Protein AF-A0A381V8V7-F1 (afdb_monomer_lite)

InterPro domains:
  IPR029058 Alpha/Beta hydrolase fold [G3DSA:3.40.50.1820] (1-54)
  IPR029058 Alpha/Beta hydrolase fold [SSF53474] (1-44)

Radius of gyration: 15.58 Å; chains: 1; bounding box: 32×24×41 Å

Sequence (72 aa):
VHMAGTLRMAEALIRANKRFDFFLFPGQRHGYGNMGDYWHWLRAEYFVKHLIGDTYWDPNIAQLNVEKEKKE

Foldseek 3Di:
DDPVVVVVVVVVCVVVVHDDDDDDQPPDDPDNPPCNVVVVLVVVVVCCCPVVVDPDDDPDPVVVVDPDPPDD

pLDDT: mean 93.71, std 7.27, range [61.94, 98.81]

Organism: NCBI:txid408172

Secondary structure (DSSP, 8-state):
--THHHHHHHHHHHHTT--------TT--SS-GGGHHHHHHHHHHHHIIIII------SS-GGGG-SS----

Structure (mmCIF, N/CA/C/O backbone):
data_AF-A0A381V8V7-F1
#
_entry.id   AF-A0A381V8V7-F1
#
loop_
_atom_site.group_PDB
_atom_site.id
_atom_site.type_symbol
_atom_site.label_atom_id
_atom_site.label_alt_id
_atom_site.label_comp_id
_atom_site.label_asym_id
_atom_site.label_entity_id
_atom_site.label_seq_id
_atom_site.pdbx_PDB_ins_code
_atom_site.Cartn_x
_atom_site.Cartn_y
_atom_site.Cartn_z
_atom_site.occupancy
_atom_site.B_iso_or_equiv
_atom_site.auth_seq_id
_atom_site.auth_comp_id
_atom_site.auth_asym_id
_atom_site.auth_atom_id
_atom_site.pdbx_PDB_model_num
ATOM 1 N N . VAL A 1 1 ? 14.805 -13.280 -7.369 1.00 89.06 1 VAL A N 1
ATOM 2 C CA . VAL A 1 1 ? 13.330 -13.190 -7.528 1.00 89.06 1 VAL A CA 1
ATOM 3 C C . VAL A 1 1 ? 13.001 -12.010 -8.438 1.00 89.06 1 VAL A C 1
ATOM 5 O O . VAL A 1 1 ? 13.719 -11.022 -8.361 1.00 89.06 1 VAL A O 1
ATOM 8 N N . HIS A 1 2 ? 11.985 -12.105 -9.307 1.00 94.62 2 HIS A N 1
ATOM 9 C CA . HIS A 1 2 ? 11.602 -11.045 -10.257 1.00 94.62 2 HIS A CA 1
ATOM 10 C C . HIS A 1 2 ? 10.220 -10.456 -9.915 1.00 94.62 2 HIS A C 1
ATOM 12 O O . HIS A 1 2 ? 9.286 -11.210 -9.647 1.00 94.62 2 HIS A O 1
ATOM 18 N N . MET A 1 3 ? 10.066 -9.126 -9.980 1.00 94.81 3 MET A N 1
ATOM 19 C CA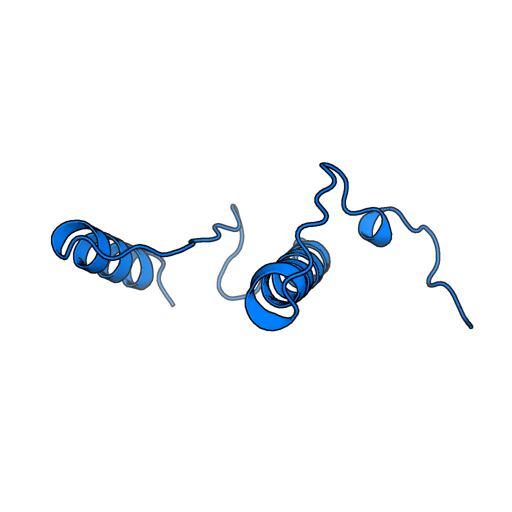 . MET A 1 3 ? 8.838 -8.404 -9.590 1.00 94.81 3 MET A CA 1
ATOM 20 C C . MET A 1 3 ? 7.584 -8.843 -10.361 1.00 94.81 3 MET A C 1
ATOM 22 O O . MET A 1 3 ? 6.487 -8.855 -9.807 1.00 94.81 3 MET A O 1
ATOM 26 N N . ALA A 1 4 ? 7.740 -9.260 -11.622 1.00 96.62 4 ALA A N 1
ATOM 27 C CA . ALA A 1 4 ? 6.619 -9.725 -12.443 1.00 96.62 4 ALA A CA 1
ATOM 28 C C . ALA A 1 4 ? 5.817 -10.874 -11.802 1.00 96.62 4 ALA A C 1
ATOM 30 O O . ALA A 1 4 ? 4.637 -11.017 -12.107 1.00 96.62 4 ALA A O 1
ATOM 31 N N . GLY A 1 5 ? 6.423 -11.674 -10.912 1.00 96.62 5 GLY A N 1
ATOM 32 C CA . GLY A 1 5 ? 5.698 -12.713 -10.176 1.00 96.62 5 GLY A CA 1
ATOM 33 C C . GLY A 1 5 ? 4.555 -12.136 -9.336 1.00 96.62 5 GLY A C 1
ATOM 34 O O . GLY A 1 5 ? 3.412 -12.567 -9.473 1.00 96.62 5 GLY A O 1
ATOM 35 N N . THR A 1 6 ? 4.839 -11.105 -8.536 1.00 97.19 6 THR A N 1
ATOM 36 C CA . THR A 1 6 ? 3.831 -10.458 -7.684 1.00 97.19 6 THR A CA 1
ATOM 37 C C . THR A 1 6 ? 2.790 -9.698 -8.504 1.00 97.19 6 THR A C 1
ATOM 39 O O . THR A 1 6 ? 1.609 -9.734 -8.170 1.00 97.19 6 THR A O 1
ATOM 42 N N . LEU A 1 7 ? 3.188 -9.065 -9.613 1.00 97.94 7 LEU A N 1
ATOM 43 C CA . LEU A 1 7 ? 2.252 -8.329 -10.475 1.00 97.94 7 LEU A CA 1
ATOM 44 C C . LEU A 1 7 ? 1.232 -9.247 -11.164 1.00 97.94 7 LEU A C 1
ATOM 46 O O . LEU A 1 7 ? 0.066 -8.882 -11.266 1.00 97.94 7 LEU A O 1
ATOM 50 N N . ARG A 1 8 ? 1.629 -10.463 -11.566 1.00 98.38 8 ARG A N 1
ATOM 51 C CA . ARG A 1 8 ? 0.687 -11.465 -12.102 1.00 98.38 8 ARG A CA 1
ATOM 52 C C . ARG A 1 8 ? -0.336 -11.913 -11.058 1.00 98.38 8 ARG A C 1
ATOM 54 O O . ARG A 1 8 ? -1.507 -12.087 -11.380 1.00 98.38 8 ARG A O 1
ATOM 61 N N . MET A 1 9 ? 0.090 -12.080 -9.804 1.00 98.25 9 MET A N 1
ATOM 62 C CA . MET A 1 9 ? -0.825 -12.379 -8.700 1.00 98.25 9 MET A CA 1
ATOM 63 C C . MET A 1 9 ? -1.796 -11.215 -8.457 1.00 98.25 9 MET A C 1
ATOM 65 O O . MET A 1 9 ? -2.995 -11.448 -8.332 1.00 98.25 9 MET A O 1
ATOM 69 N N . ALA A 1 10 ? -1.301 -9.973 -8.436 1.00 98.50 10 ALA A N 1
ATOM 70 C CA . ALA A 1 10 ? -2.141 -8.787 -8.276 1.00 98.50 10 ALA A CA 1
ATOM 71 C C . ALA A 1 10 ? -3.191 -8.678 -9.398 1.00 98.50 10 ALA A C 1
ATOM 73 O O . ALA A 1 10 ? -4.369 -8.484 -9.110 1.00 98.50 10 ALA A O 1
ATOM 74 N N . GLU A 1 11 ? -2.803 -8.895 -10.660 1.00 98.75 11 GLU A N 1
ATOM 75 C CA . GLU A 1 11 ? -3.745 -8.937 -11.787 1.00 98.75 11 GLU A CA 1
ATOM 76 C C . GLU A 1 11 ? -4.833 -10.004 -11.585 1.00 98.75 11 GLU A C 1
ATOM 78 O O . GLU A 1 11 ? -6.020 -9.730 -11.779 1.00 98.75 11 GLU A O 1
ATOM 83 N N . ALA A 1 12 ? -4.449 -11.213 -11.162 1.00 98.81 12 ALA A N 1
ATOM 84 C CA . ALA A 1 12 ? -5.395 -12.295 -10.909 1.00 98.81 12 ALA A CA 1
ATOM 85 C C . ALA A 1 12 ? -6.393 -11.947 -9.788 1.00 98.81 12 ALA A C 1
ATOM 87 O O . ALA A 1 12 ? -7.588 -12.213 -9.931 1.00 98.81 12 ALA A O 1
ATOM 88 N N . LEU A 1 13 ? -5.932 -11.306 -8.706 1.00 98.81 13 LEU A N 1
ATOM 89 C CA . LEU A 1 13 ? -6.797 -10.837 -7.616 1.00 98.81 13 LEU A CA 1
ATOM 90 C C . LEU A 1 13 ? -7.790 -9.769 -8.097 1.00 98.81 13 LEU A C 1
ATOM 92 O O . LEU A 1 13 ? -8.974 -9.857 -7.765 1.00 98.81 13 LEU A O 1
ATOM 96 N N . ILE A 1 14 ? -7.344 -8.821 -8.931 1.00 98.75 14 ILE A N 1
ATOM 97 C CA . ILE A 1 14 ? -8.204 -7.783 -9.527 1.00 98.75 14 ILE A CA 1
ATOM 98 C C . ILE A 1 14 ? -9.287 -8.420 -10.402 1.00 98.75 14 ILE A C 1
ATOM 100 O O . ILE A 1 14 ? -10.470 -8.152 -10.197 1.00 98.75 14 ILE A O 1
ATOM 104 N N . ARG A 1 15 ? -8.914 -9.310 -11.333 1.00 98.75 15 ARG A N 1
ATOM 105 C CA . ARG A 1 15 ? -9.879 -10.009 -12.206 1.00 98.75 15 ARG A CA 1
ATOM 106 C C . ARG A 1 15 ? -10.901 -10.833 -11.416 1.00 98.75 15 ARG A C 1
ATOM 108 O O . ARG A 1 15 ? -12.028 -11.007 -11.868 1.00 98.75 15 ARG A O 1
ATOM 115 N N . ALA A 1 16 ? -10.519 -11.323 -10.239 1.00 98.81 16 ALA A N 1
ATOM 116 C CA . ALA A 1 16 ? -11.383 -12.075 -9.333 1.00 98.81 16 ALA A CA 1
ATOM 117 C C . ALA A 1 16 ? -12.170 -11.196 -8.335 1.00 98.81 16 ALA A C 1
ATOM 119 O O . ALA A 1 16 ? -12.817 -11.739 -7.433 1.00 98.81 16 ALA A O 1
ATOM 120 N N . ASN A 1 17 ? -12.116 -9.863 -8.463 1.00 98.44 17 ASN A N 1
ATOM 121 C CA . ASN A 1 17 ? -12.732 -8.895 -7.547 1.00 98.44 17 ASN A CA 1
ATOM 122 C C . ASN A 1 17 ? -12.337 -9.109 -6.073 1.00 98.44 17 ASN A C 1
ATOM 124 O O . ASN A 1 17 ? -13.160 -8.979 -5.162 1.00 98.44 17 ASN A O 1
ATOM 128 N N . LYS A 1 18 ? -11.079 -9.484 -5.819 1.00 98.75 18 LYS A N 1
ATOM 129 C CA . LYS A 1 18 ? -10.547 -9.676 -4.465 1.00 98.75 18 LYS A CA 1
ATOM 130 C C . LYS A 1 18 ? -9.805 -8.426 -4.019 1.00 98.75 18 LYS A C 1
ATOM 132 O O . LYS A 1 18 ? -8.964 -7.901 -4.740 1.00 98.75 18 LYS A O 1
ATOM 137 N N . ARG A 1 19 ? -10.126 -7.956 -2.815 1.00 98.44 19 ARG A N 1
ATOM 138 C CA . ARG A 1 19 ? -9.424 -6.843 -2.169 1.00 98.44 19 ARG A CA 1
ATOM 139 C C . ARG A 1 19 ? -8.078 -7.330 -1.638 1.00 98.44 19 ARG A C 1
ATOM 141 O O . ARG A 1 19 ? -8.001 -8.437 -1.110 1.00 98.44 19 ARG A O 1
ATOM 148 N N . PHE A 1 20 ? -7.049 -6.505 -1.776 1.00 98.31 20 PHE A N 1
ATOM 149 C CA . PHE A 1 20 ? -5.713 -6.749 -1.246 1.00 98.31 20 PHE A CA 1
ATOM 150 C C . PHE A 1 20 ? -4.990 -5.421 -1.036 1.00 98.31 20 PHE A C 1
ATOM 152 O O . PHE A 1 20 ? -5.321 -4.428 -1.684 1.00 98.31 20 PHE A O 1
ATOM 159 N N . ASP A 1 21 ? -3.971 -5.455 -0.183 1.00 97.88 21 ASP A N 1
ATOM 160 C CA . ASP A 1 21 ? -3.019 -4.369 0.010 1.00 97.88 21 ASP A CA 1
ATOM 161 C C . ASP A 1 21 ? -1.671 -4.747 -0.615 1.00 97.88 21 ASP A C 1
ATOM 163 O O . ASP A 1 21 ? -1.269 -5.916 -0.632 1.00 97.88 21 ASP A O 1
ATOM 167 N N . PHE A 1 22 ? -0.976 -3.760 -1.176 1.00 96.81 22 PHE A N 1
ATOM 168 C CA . PHE A 1 22 ? 0.276 -3.959 -1.900 1.00 96.81 22 PHE A CA 1
ATOM 169 C C . PHE A 1 22 ? 1.266 -2.846 -1.572 1.00 96.81 22 PHE A C 1
ATOM 171 O O . PHE A 1 22 ? 0.954 -1.666 -1.706 1.00 96.81 22 PHE A O 1
ATOM 178 N N . PHE A 1 23 ? 2.480 -3.240 -1.193 1.00 95.62 23 PHE A N 1
ATOM 179 C CA . PHE A 1 23 ? 3.571 -2.327 -0.874 1.00 95.62 23 PHE A CA 1
ATOM 180 C C . PHE A 1 23 ? 4.696 -2.487 -1.892 1.00 95.62 23 PHE A C 1
ATOM 182 O O . PHE A 1 23 ? 5.171 -3.596 -2.151 1.00 95.62 23 PHE A O 1
ATOM 189 N N . LEU A 1 24 ? 5.140 -1.361 -2.444 1.00 95.50 24 LEU A N 1
ATOM 190 C CA . LEU A 1 24 ? 6.254 -1.275 -3.377 1.00 95.50 24 LEU A CA 1
ATOM 191 C C . LEU A 1 24 ? 7.371 -0.452 -2.739 1.00 95.50 24 LEU A C 1
ATOM 193 O O . LEU A 1 24 ? 7.122 0.655 -2.276 1.00 95.50 24 LEU A O 1
ATOM 197 N N . PHE A 1 25 ? 8.599 -0.971 -2.770 1.00 96.25 25 PHE A N 1
ATOM 198 C CA . PHE A 1 25 ? 9.797 -0.289 -2.274 1.00 96.25 25 PHE A CA 1
ATOM 199 C C . PHE A 1 25 ? 10.718 0.031 -3.463 1.00 96.25 25 PHE A C 1
ATOM 201 O O . PHE A 1 25 ? 11.460 -0.849 -3.916 1.00 96.25 25 PHE A O 1
ATOM 208 N N . PRO A 1 26 ? 10.638 1.246 -4.039 1.00 95.62 26 PRO A N 1
ATOM 209 C CA . PRO A 1 26 ? 11.374 1.597 -5.250 1.00 95.62 26 PRO A CA 1
ATOM 210 C C . PRO A 1 26 ? 12.890 1.508 -5.064 1.00 95.62 26 PRO A C 1
ATOM 212 O O . PRO A 1 26 ? 13.427 1.841 -4.011 1.00 95.62 26 PRO A O 1
ATOM 215 N N . GLY A 1 27 ? 13.591 1.059 -6.106 1.00 94.69 27 GLY A N 1
ATOM 216 C CA . GLY A 1 27 ? 15.054 0.937 -6.099 1.00 94.69 27 GLY A CA 1
ATOM 217 C C . GLY A 1 27 ? 15.606 -0.260 -5.315 1.00 94.69 27 GLY A C 1
ATOM 218 O O . GLY A 1 27 ? 16.795 -0.551 -5.432 1.00 94.69 27 GLY A O 1
ATOM 219 N N . GLN A 1 28 ? 14.768 -0.995 -4.576 1.00 95.00 28 GLN A N 1
ATOM 220 C CA . GLN A 1 28 ? 15.197 -2.173 -3.821 1.00 95.00 28 GLN A CA 1
ATOM 221 C C . GLN A 1 28 ? 15.227 -3.443 -4.685 1.00 95.00 28 GLN A C 1
ATOM 223 O O . GLN A 1 28 ? 14.424 -3.618 -5.604 1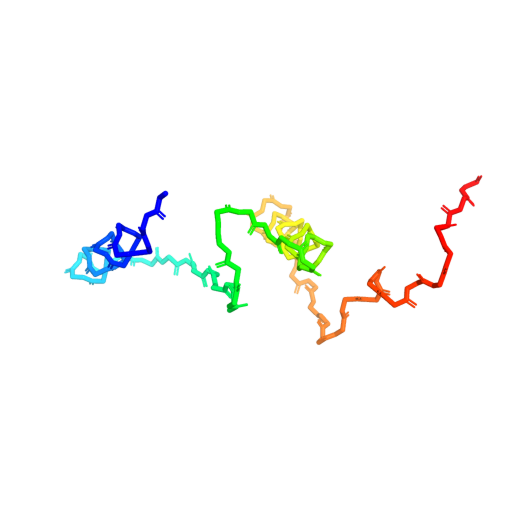.00 95.00 28 GLN A O 1
ATOM 228 N N . ARG A 1 29 ? 16.181 -4.343 -4.392 1.00 92.88 29 ARG A N 1
ATOM 229 C CA . ARG A 1 29 ? 16.293 -5.674 -5.023 1.00 92.88 29 ARG A CA 1
ATOM 230 C C . ARG A 1 29 ? 15.511 -6.712 -4.205 1.00 92.88 29 ARG A C 1
ATOM 232 O O . ARG A 1 29 ? 14.335 -6.526 -3.932 1.00 92.88 29 ARG A O 1
ATOM 239 N N . HIS A 1 30 ? 16.132 -7.843 -3.854 1.00 95.12 30 HIS A N 1
ATOM 240 C CA . HIS A 1 30 ? 15.455 -8.897 -3.095 1.00 95.12 30 HIS A CA 1
ATOM 241 C C . HIS A 1 30 ? 15.320 -8.570 -1.598 1.00 95.12 30 HIS A C 1
ATOM 243 O O . HIS A 1 30 ? 14.372 -9.029 -0.972 1.00 95.12 30 HIS A O 1
ATOM 249 N N . GLY A 1 31 ? 16.246 -7.779 -1.047 1.00 93.38 31 GLY A N 1
ATOM 250 C CA . GLY A 1 3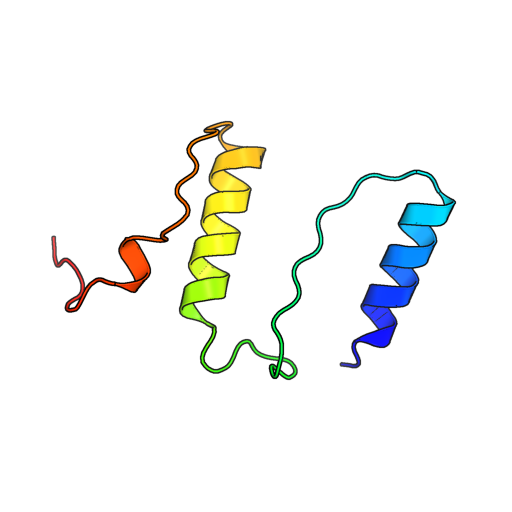1 ? 16.157 -7.221 0.304 1.00 93.38 31 GLY A CA 1
ATOM 251 C C . GLY A 1 31 ? 15.743 -5.749 0.290 1.00 93.38 31 GLY A C 1
ATOM 252 O O . GLY A 1 31 ? 15.667 -5.140 -0.774 1.00 93.38 31 GLY A O 1
ATOM 253 N N . TYR A 1 32 ? 15.524 -5.183 1.476 1.00 95.25 32 TYR A N 1
ATOM 254 C CA . TYR A 1 32 ? 15.014 -3.816 1.657 1.00 95.25 32 TYR A CA 1
ATOM 255 C C . TYR A 1 32 ? 16.087 -2.719 1.632 1.00 95.25 32 TYR A C 1
ATOM 257 O O . TYR A 1 32 ? 15.735 -1.545 1.628 1.00 95.25 32 TYR A O 1
ATOM 265 N N . GLY A 1 33 ? 17.375 -3.080 1.623 1.00 94.94 33 GLY A N 1
ATOM 266 C CA . GLY A 1 33 ? 18.487 -2.127 1.549 1.00 94.94 33 GLY A CA 1
ATOM 267 C C . GLY A 1 33 ? 18.385 -1.017 2.597 1.00 94.94 33 GLY A C 1
ATOM 268 O O . GLY A 1 33 ? 18.186 -1.287 3.778 1.00 94.94 33 GLY A O 1
ATOM 269 N N . ASN A 1 34 ? 18.483 0.233 2.147 1.00 94.44 34 ASN A N 1
ATOM 270 C CA . ASN A 1 34 ? 18.350 1.424 2.993 1.00 94.44 34 ASN A CA 1
ATOM 271 C C . ASN A 1 34 ? 16.908 1.719 3.458 1.00 94.44 34 ASN A C 1
ATOM 273 O O . ASN A 1 34 ? 16.699 2.673 4.195 1.00 94.44 34 ASN A O 1
ATOM 277 N N . MET A 1 35 ? 15.918 0.925 3.041 1.00 96.75 35 MET A N 1
ATOM 278 C CA . MET A 1 35 ? 14.516 1.035 3.468 1.00 96.75 35 MET A CA 1
ATOM 279 C C . MET A 1 35 ? 14.137 -0.015 4.526 1.00 96.75 35 MET A C 1
ATOM 281 O O . MET A 1 35 ? 12.951 -0.228 4.768 1.00 96.75 35 MET A O 1
ATOM 285 N N . GLY A 1 36 ? 15.115 -0.695 5.141 1.00 95.75 36 GLY A N 1
ATOM 286 C CA . GLY A 1 36 ? 14.875 -1.741 6.144 1.00 95.75 36 GLY A CA 1
ATOM 287 C C . GLY A 1 36 ? 14.010 -1.275 7.317 1.00 95.75 36 GLY A C 1
ATOM 288 O O . GLY A 1 36 ? 12.978 -1.887 7.590 1.00 95.75 36 GLY A O 1
ATOM 289 N N . ASP A 1 37 ? 14.376 -0.159 7.947 1.00 95.12 37 ASP A N 1
ATOM 290 C CA . ASP A 1 37 ? 13.630 0.382 9.091 1.00 95.12 37 ASP A CA 1
ATOM 291 C C . ASP A 1 37 ? 12.239 0.874 8.678 1.00 95.12 37 ASP A C 1
ATOM 293 O O . ASP A 1 37 ? 11.250 0.615 9.361 1.00 95.12 37 ASP A O 1
ATOM 297 N N . TYR A 1 38 ? 12.132 1.514 7.509 1.00 95.75 38 TYR A N 1
ATOM 298 C CA . TYR A 1 38 ? 10.850 1.969 6.970 1.00 95.75 38 TYR A CA 1
ATOM 299 C C . TYR A 1 38 ? 9.883 0.798 6.739 1.00 95.75 38 TYR A C 1
ATOM 301 O O 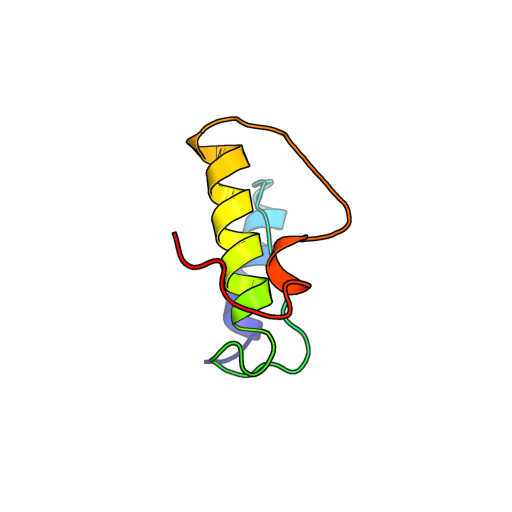. TYR A 1 38 ? 8.726 0.841 7.156 1.00 95.75 38 TYR A O 1
ATOM 309 N N . TRP A 1 39 ? 10.363 -0.292 6.133 1.00 96.25 39 TRP A N 1
ATOM 310 C CA . TRP A 1 39 ? 9.583 -1.519 5.972 1.00 96.25 39 TRP A CA 1
ATOM 311 C C . TRP A 1 39 ? 9.185 -2.143 7.314 1.00 96.25 39 TRP A C 1
ATOM 313 O O . TRP A 1 39 ? 8.069 -2.656 7.436 1.00 96.25 39 TRP A O 1
ATOM 323 N N . HIS A 1 40 ? 10.081 -2.118 8.305 1.00 96.31 40 HIS A N 1
ATOM 324 C CA . HIS A 1 40 ? 9.827 -2.700 9.621 1.00 96.31 40 HIS A CA 1
ATOM 325 C C . HIS A 1 40 ? 8.634 -2.013 10.289 1.00 96.31 40 HIS A C 1
ATOM 327 O O . HIS A 1 40 ? 7.686 -2.690 10.695 1.00 96.31 40 HIS A O 1
ATOM 333 N N . TRP A 1 41 ? 8.646 -0.679 10.322 1.00 96.31 41 TRP A N 1
ATOM 334 C CA . TRP A 1 41 ? 7.564 0.108 10.909 1.00 96.31 41 TRP A CA 1
ATOM 335 C C . TRP A 1 41 ? 6.259 -0.006 10.122 1.00 96.31 41 TRP A C 1
ATOM 337 O O . TRP A 1 41 ? 5.233 -0.308 10.726 1.00 96.31 41 TRP A O 1
ATOM 347 N N . LEU A 1 42 ? 6.292 0.087 8.785 1.00 95.81 42 LEU A N 1
ATOM 348 C CA . LEU A 1 42 ? 5.089 -0.117 7.961 1.00 95.81 42 LEU A CA 1
ATOM 349 C C . LEU A 1 42 ? 4.428 -1.477 8.212 1.00 95.81 42 LEU A C 1
ATOM 351 O O . LEU A 1 42 ? 3.203 -1.586 8.279 1.00 95.81 42 LEU A O 1
ATOM 355 N N . ARG A 1 43 ? 5.231 -2.538 8.348 1.00 95.81 43 ARG A N 1
ATOM 356 C CA . ARG A 1 43 ? 4.720 -3.873 8.668 1.00 95.81 43 ARG A CA 1
ATOM 357 C C . ARG A 1 43 ? 4.085 -3.906 10.056 1.00 95.81 43 ARG A C 1
ATOM 359 O O . ARG A 1 43 ? 3.016 -4.497 10.198 1.00 95.81 43 ARG A O 1
ATOM 366 N N . ALA A 1 44 ? 4.753 -3.346 11.064 1.00 96.19 44 ALA A N 1
ATOM 367 C CA . ALA A 1 44 ? 4.243 -3.326 12.431 1.00 96.19 44 ALA A CA 1
ATOM 368 C C . ALA A 1 44 ? 2.894 -2.595 12.497 1.00 96.19 44 ALA A C 1
ATOM 370 O O . ALA A 1 44 ? 1.921 -3.156 12.998 1.00 96.19 44 ALA A O 1
ATOM 371 N N . GLU A 1 45 ? 2.802 -1.410 11.891 1.00 96.06 45 GLU A N 1
ATOM 372 C CA . GLU A 1 45 ? 1.567 -0.623 11.815 1.00 96.06 45 GLU A CA 1
ATOM 373 C C . GLU A 1 45 ? 0.446 -1.357 11.067 1.00 96.06 45 GLU A C 1
ATOM 375 O O . GLU A 1 45 ? -0.709 -1.320 11.492 1.00 96.06 45 GLU A O 1
ATOM 380 N N . TYR A 1 46 ? 0.771 -2.103 10.004 1.00 97.06 46 TYR A N 1
ATOM 381 C CA . TYR A 1 46 ? -0.215 -2.931 9.307 1.00 97.06 46 TYR A CA 1
ATOM 382 C C . TYR A 1 46 ? -0.836 -3.985 10.240 1.00 97.06 46 TYR A C 1
ATOM 384 O O . TYR A 1 46 ? -2.052 -4.176 10.236 1.00 97.06 46 TYR A O 1
ATOM 392 N N . PHE A 1 47 ? -0.035 -4.644 11.086 1.00 97.31 47 PHE A N 1
ATOM 393 C CA . PHE A 1 47 ? -0.570 -5.568 12.091 1.00 97.31 47 PHE A CA 1
ATOM 394 C C . PHE A 1 47 ? -1.330 -4.843 13.203 1.00 97.31 47 PHE A C 1
ATOM 396 O O . PHE A 1 47 ? -2.395 -5.307 13.593 1.00 97.31 47 PHE A O 1
ATOM 403 N N . VAL A 1 48 ? -0.852 -3.700 13.687 1.00 97.00 48 VAL A N 1
ATOM 404 C CA . VAL A 1 48 ? -1.589 -2.901 14.682 1.00 97.00 48 VAL A CA 1
ATOM 405 C C . VAL A 1 48 ? -2.996 -2.573 14.164 1.00 97.00 48 VAL A C 1
ATOM 407 O O . VAL A 1 48 ? -3.993 -2.864 14.830 1.00 97.00 48 VAL A O 1
ATOM 410 N N . LYS A 1 49 ? -3.103 -2.126 12.913 1.00 96.75 49 LYS A N 1
ATOM 411 C CA . LYS A 1 49 ? -4.389 -1.825 12.283 1.00 96.75 49 LYS A CA 1
ATOM 412 C C . LYS A 1 49 ? -5.269 -3.048 12.045 1.00 96.75 49 LYS A C 1
ATOM 414 O O . LYS A 1 49 ? -6.464 -3.004 12.323 1.00 96.75 49 LYS A O 1
ATOM 419 N N . HIS A 1 50 ? -4.713 -4.124 11.494 1.00 96.81 50 HIS A N 1
ATOM 420 C CA . HIS A 1 50 ? -5.516 -5.241 10.979 1.00 96.81 50 HIS A CA 1
ATOM 421 C C . HIS A 1 50 ? -5.627 -6.445 11.922 1.00 96.81 50 HIS A C 1
ATOM 423 O O . HIS A 1 50 ? -6.498 -7.288 11.714 1.00 96.81 50 HIS A O 1
ATOM 429 N N . LEU A 1 51 ? -4.773 -6.535 12.943 1.00 97.31 51 LEU A N 1
ATOM 430 C CA . LEU A 1 51 ? -4.796 -7.590 13.958 1.00 97.31 51 LEU A CA 1
ATOM 431 C C . LEU A 1 51 ? -5.271 -7.065 15.317 1.00 97.31 51 LEU A C 1
ATOM 433 O O . LEU A 1 51 ? -6.101 -7.714 15.945 1.00 97.31 51 LEU A O 1
ATOM 437 N N . ILE A 1 52 ? -4.767 -5.910 15.764 1.00 97.25 52 ILE A N 1
ATOM 438 C CA . ILE A 1 52 ? -5.163 -5.308 17.053 1.00 97.25 52 ILE A CA 1
ATOM 439 C C . ILE A 1 52 ? -6.429 -4.450 16.891 1.00 97.25 52 ILE A C 1
ATOM 441 O O . ILE A 1 52 ? -7.241 -4.376 17.809 1.00 97.25 52 ILE A O 1
ATOM 445 N N . GLY A 1 53 ? -6.636 -3.862 15.708 1.00 96.94 53 GLY A N 1
ATOM 446 C CA . GLY A 1 53 ? -7.798 -3.022 15.409 1.00 96.94 53 GLY A CA 1
ATOM 447 C C . GLY A 1 53 ? -7.611 -1.552 15.785 1.00 96.94 53 GLY A C 1
ATOM 448 O O . GLY A 1 53 ? -8.587 -0.805 15.797 1.00 96.94 53 GLY A O 1
ATOM 449 N N . ASP A 1 54 ? -6.382 -1.130 16.086 1.00 97.19 54 ASP A N 1
ATOM 450 C CA . ASP A 1 54 ? -6.070 0.273 16.348 1.00 97.19 54 ASP A CA 1
ATOM 451 C C . ASP A 1 54 ? -5.864 1.015 15.022 1.00 97.19 54 ASP A C 1
ATOM 453 O O . ASP A 1 54 ? -4.973 0.706 14.232 1.00 97.19 54 ASP A O 1
ATOM 457 N N . THR A 1 55 ? -6.736 1.984 14.757 1.00 95.06 55 THR A N 1
ATOM 458 C CA . THR A 1 55 ? -6.773 2.736 13.501 1.00 95.06 55 THR A CA 1
ATOM 459 C C . THR A 1 55 ? -6.002 4.051 13.558 1.00 95.06 55 THR A C 1
ATOM 461 O O . THR A 1 55 ? -6.254 4.921 12.720 1.00 95.06 55 THR A O 1
ATOM 464 N N . TYR A 1 56 ? -5.115 4.236 14.538 1.00 92.00 56 TYR A N 1
ATOM 465 C CA . TYR A 1 56 ? -4.220 5.387 14.571 1.00 92.00 56 TYR A CA 1
ATOM 466 C C . TYR A 1 56 ? -3.441 5.529 13.252 1.00 92.00 56 TYR A C 1
ATOM 468 O O . TYR A 1 56 ? -3.012 4.548 12.641 1.00 92.00 56 TYR A O 1
ATOM 476 N N . TRP A 1 57 ? -3.284 6.772 12.799 1.00 92.44 57 TRP A N 1
ATOM 477 C CA . TRP A 1 57 ? -2.555 7.113 11.585 1.00 92.44 57 TRP A CA 1
ATOM 478 C C . TRP A 1 57 ? -1.872 8.468 11.754 1.00 92.44 57 TRP A C 1
ATOM 480 O O . TRP A 1 57 ? -2.507 9.433 12.184 1.00 92.44 57 TRP A O 1
ATOM 490 N N . ASP A 1 58 ? -0.601 8.535 11.366 1.00 93.62 58 ASP A N 1
ATOM 491 C CA . ASP A 1 58 ? 0.198 9.756 11.301 1.00 93.62 58 ASP A CA 1
ATOM 492 C C . ASP A 1 58 ? 0.967 9.766 9.970 1.00 93.62 58 ASP A C 1
ATOM 494 O O . ASP A 1 58 ? 1.478 8.721 9.555 1.00 93.62 58 ASP A O 1
ATOM 498 N N . PRO A 1 59 ? 1.058 10.905 9.257 1.00 91.50 59 PRO A N 1
ATOM 499 C CA . PRO A 1 59 ? 1.890 10.995 8.059 1.00 91.50 59 PRO A CA 1
ATOM 500 C C . PRO A 1 59 ? 3.382 10.761 8.343 1.00 91.50 59 PRO A C 1
ATOM 502 O O . PRO A 1 59 ? 4.132 10.451 7.415 1.00 91.50 59 PRO A O 1
ATOM 505 N N . ASN A 1 60 ? 3.824 10.933 9.591 1.00 94.06 60 ASN A N 1
ATOM 506 C CA . ASN A 1 60 ? 5.198 10.746 10.014 1.00 94.06 60 ASN A CA 1
ATOM 507 C C . ASN A 1 60 ? 5.347 9.513 10.915 1.00 94.06 60 ASN A C 1
ATOM 509 O O . ASN A 1 60 ? 4.751 9.423 11.985 1.00 94.06 60 ASN A O 1
ATOM 513 N N . ILE A 1 61 ? 6.251 8.607 10.544 1.00 93.50 61 ILE A N 1
ATOM 514 C CA . ILE A 1 61 ? 6.667 7.510 11.421 1.00 93.50 61 ILE A CA 1
ATOM 515 C C . ILE A 1 61 ? 7.719 8.078 12.376 1.00 93.50 61 ILE A C 1
ATOM 517 O O . ILE A 1 61 ? 8.917 8.087 12.080 1.00 93.50 61 ILE A O 1
ATOM 52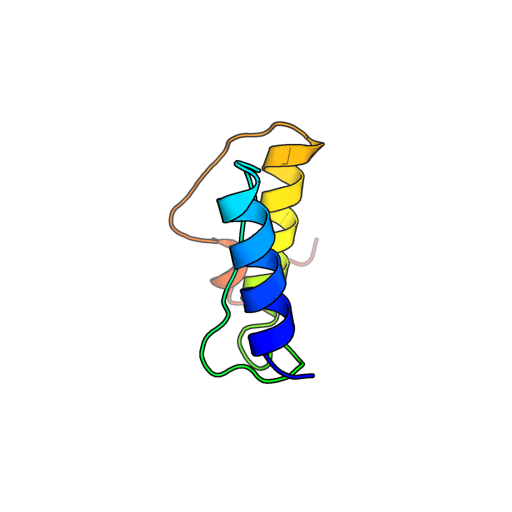1 N N . ALA A 1 62 ? 7.268 8.611 13.513 1.00 92.19 62 ALA A N 1
ATOM 522 C CA . ALA A 1 62 ? 8.112 9.319 14.479 1.00 92.19 62 ALA A CA 1
ATOM 523 C C . ALA A 1 62 ? 9.366 8.523 14.891 1.00 92.19 62 ALA A C 1
ATOM 525 O O . ALA A 1 62 ? 10.428 9.103 15.115 1.00 92.19 62 ALA A O 1
ATOM 526 N N . GLN A 1 63 ? 9.259 7.197 14.932 1.00 91.12 63 GLN A N 1
ATOM 527 C CA . GLN A 1 63 ? 10.313 6.262 15.311 1.00 91.12 63 GLN A CA 1
ATOM 528 C C . GLN A 1 63 ? 11.491 6.241 14.329 1.00 91.12 63 GLN A C 1
ATOM 530 O O . GLN A 1 63 ? 12.602 5.911 14.733 1.00 91.12 63 GLN A O 1
ATOM 535 N N . LEU A 1 64 ? 11.283 6.646 13.072 1.00 92.88 64 LEU A N 1
ATOM 536 C CA . LEU A 1 64 ? 12.357 6.771 12.080 1.00 92.88 64 LEU A CA 1
ATOM 537 C C . LEU A 1 64 ? 13.193 8.045 12.247 1.00 92.88 64 LEU A C 1
ATOM 539 O O . LEU A 1 64 ? 14.278 8.132 11.684 1.00 92.88 64 LEU A O 1
ATOM 543 N N . ASN A 1 65 ? 12.709 9.025 13.014 1.00 91.19 65 ASN A N 1
ATOM 544 C CA . ASN A 1 65 ? 13.390 10.309 13.217 1.00 91.19 65 ASN A CA 1
ATOM 545 C C . ASN A 1 65 ? 14.141 10.379 14.553 1.00 91.19 65 ASN A C 1
ATOM 547 O O . ASN A 1 65 ? 14.568 11.453 14.977 1.00 91.19 65 ASN A O 1
ATOM 551 N N . VAL A 1 66 ? 14.261 9.259 15.263 1.00 87.19 66 VAL A N 1
ATOM 552 C CA . VAL A 1 66 ? 14.909 9.231 16.570 1.00 87.19 66 VAL A CA 1
ATOM 553 C C . VAL A 1 66 ? 16.427 9.164 16.376 1.00 87.19 66 VAL A C 1
ATOM 555 O O . VAL A 1 66 ? 16.947 8.201 15.826 1.00 87.19 66 VAL A O 1
ATOM 558 N N . GLU A 1 67 ? 17.152 10.174 16.863 1.00 77.69 67 GLU A N 1
ATOM 559 C CA . GLU A 1 67 ? 18.617 10.260 16.716 1.00 77.69 67 GLU A CA 1
ATOM 560 C C . GLU A 1 67 ? 19.387 9.195 17.516 1.00 77.69 67 GLU A C 1
ATOM 562 O O . GLU A 1 67 ? 20.523 8.855 17.183 1.00 77.69 67 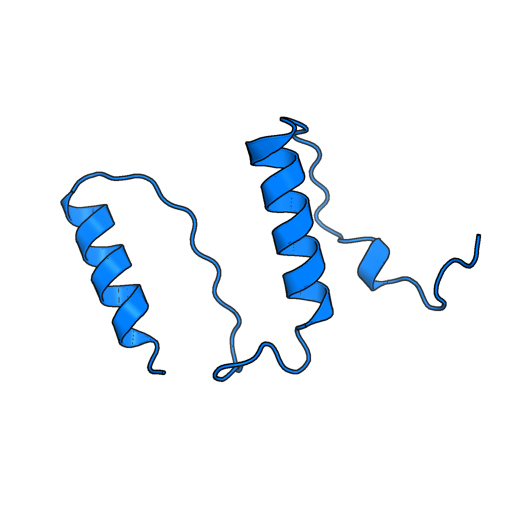GLU A O 1
ATOM 567 N N . LYS A 1 68 ? 18.797 8.692 18.607 1.00 74.44 68 LYS A N 1
ATOM 568 C CA . LYS A 1 68 ? 19.383 7.670 19.483 1.00 74.44 68 LYS A CA 1
ATOM 569 C C . LYS A 1 68 ? 18.309 6.712 19.955 1.00 74.44 68 LYS A C 1
ATOM 571 O O . LYS A 1 68 ? 17.267 7.151 20.430 1.00 74.44 68 LYS A O 1
ATOM 576 N N . GLU A 1 69 ? 18.602 5.419 19.897 1.00 72.44 69 GLU A N 1
ATOM 577 C CA . GLU A 1 69 ? 17.751 4.392 20.490 1.00 72.44 69 GLU A CA 1
ATOM 578 C C . GLU A 1 69 ? 17.366 4.793 21.921 1.00 72.44 69 GLU A C 1
ATOM 580 O O . GLU A 1 69 ? 18.229 5.122 22.745 1.00 72.44 69 GLU A O 1
ATOM 585 N N . LYS A 1 70 ? 16.058 4.823 22.199 1.00 73.38 70 LYS A N 1
ATOM 586 C CA . LYS A 1 70 ? 15.566 5.043 23.556 1.00 73.38 70 LYS A CA 1
ATOM 587 C C . LYS A 1 70 ? 15.954 3.815 24.367 1.00 73.38 70 LYS A C 1
ATOM 589 O O . LYS A 1 70 ? 15.321 2.775 24.249 1.00 73.38 70 LYS A O 1
ATOM 594 N N . LYS A 1 71 ? 17.020 3.941 25.152 1.00 68.44 71 LYS A N 1
ATOM 595 C CA . LYS A 1 71 ? 17.332 2.970 26.195 1.00 68.44 71 LYS A CA 1
ATOM 596 C C . LYS A 1 71 ? 16.324 3.174 27.318 1.00 68.44 71 LYS A C 1
ATOM 598 O O . LYS A 1 71 ? 16.186 4.300 27.798 1.00 68.44 71 LYS A O 1
ATOM 603 N N . GLU A 1 72 ? 15.597 2.110 27.639 1.00 61.94 72 GLU A N 1
ATOM 604 C CA . GLU A 1 72 ? 14.805 2.011 28.869 1.00 61.94 72 GLU A CA 1
ATOM 605 C C . GLU A 1 72 ? 15.704 2.108 30.108 1.00 61.94 72 GLU A C 1
ATOM 607 O O . GLU A 1 72 ? 16.862 1.623 30.048 1.00 61.94 72 GLU A O 1
#